Protein AF-A0A7C3GF66-F1 (afdb_monomer_lite)

Foldseek 3Di:
DPCVCVVVCVDPCPLVVLVVVLVVQLVVLVVCLVVQLVVLCVCCVVVVPPVSPCCSVPVSVVSSVVSNVVSVVVSVVSNVVVVVVVVVVVVVVVVVVVVVD

Sequence (101 aa):
MNWKDFLAFRRMVTPIIIQVIFWIGVVGVILGGIVGFFSMLITGISQGEAMSILGALIGVPLMTIVGLLLVRLYTELLIVIFRINDTLTDIKNLLEERRQA

Structure (mmCIF, N/CA/C/O backbone):
data_AF-A0A7C3GF66-F1
#
_entry.id   AF-A0A7C3GF66-F1
#
loop_
_atom_site.group_PDB
_atom_site.id
_atom_site.type_symbol
_atom_site.label_atom_id
_atom_site.label_alt_id
_atom_site.label_comp_id
_atom_site.label_asym_id
_atom_site.label_entity_id
_atom_site.label_seq_id
_atom_site.pdbx_PDB_ins_code
_atom_site.Cartn_x
_atom_site.Cartn_y
_atom_site.Cartn_z
_atom_site.occupancy
_atom_site.B_iso_or_equiv
_atom_site.auth_seq_id
_atom_site.auth_comp_id
_atom_site.auth_asym_id
_atom_site.auth_atom_id
_atom_site.pdbx_PDB_model_num
ATOM 1 N N . MET A 1 1 ? -18.897 -20.841 15.429 1.00 46.25 1 MET A N 1
ATOM 2 C CA . MET A 1 1 ? -18.841 -19.361 15.405 1.00 46.25 1 MET A CA 1
ATOM 3 C C . MET A 1 1 ? -20.225 -18.843 15.048 1.00 46.25 1 MET A C 1
ATOM 5 O O . MET A 1 1 ? -20.687 -19.101 13.944 1.00 46.25 1 MET A O 1
ATOM 9 N N . ASN A 1 2 ? -20.925 -18.210 15.992 1.00 45.12 2 ASN A N 1
ATOM 10 C CA . ASN A 1 2 ? -22.256 -17.649 15.752 1.00 45.12 2 ASN A CA 1
ATOM 11 C C . ASN A 1 2 ? -22.109 -16.342 14.956 1.00 45.12 2 ASN A C 1
ATOM 13 O O . ASN A 1 2 ? -21.599 -15.355 15.473 1.00 45.12 2 ASN A O 1
ATOM 17 N N . TRP A 1 3 ? -22.571 -16.322 13.702 1.00 61.06 3 TRP A N 1
ATOM 18 C CA . TRP A 1 3 ? -22.559 -15.138 12.821 1.00 61.06 3 TRP A CA 1
ATOM 19 C C . TRP A 1 3 ? -23.343 -13.939 13.389 1.00 61.06 3 TRP A C 1
ATOM 21 O O . TRP A 1 3 ? -23.160 -12.804 12.954 1.00 61.06 3 TRP A O 1
ATOM 31 N N . LYS A 1 4 ? -24.187 -14.183 14.398 1.00 59.75 4 LYS A N 1
ATOM 32 C CA . LYS A 1 4 ? -24.976 -13.164 15.097 1.00 59.75 4 LYS A CA 1
ATOM 33 C C . LYS A 1 4 ? -24.107 -12.125 15.811 1.00 59.75 4 LYS A C 1
ATOM 35 O O . LYS A 1 4 ? -24.463 -10.954 15.786 1.00 59.75 4 LYS A O 1
ATOM 40 N N . ASP A 1 5 ? -22.952 -12.510 16.356 1.00 58.44 5 ASP A N 1
ATOM 41 C CA . ASP A 1 5 ? -22.065 -11.564 17.054 1.00 58.44 5 ASP A CA 1
ATOM 42 C C . ASP A 1 5 ? -21.326 -10.626 16.085 1.00 58.44 5 ASP A C 1
ATOM 44 O O . ASP A 1 5 ? -20.993 -9.497 16.443 1.00 58.44 5 ASP A O 1
ATOM 48 N N . PHE A 1 6 ? -21.129 -11.069 14.836 1.00 57.91 6 PHE A N 1
ATOM 49 C CA . PHE A 1 6 ? -20.546 -10.277 13.747 1.00 57.91 6 PHE A CA 1
ATOM 50 C C . PHE A 1 6 ? -21.517 -9.200 13.242 1.00 57.91 6 PHE A C 1
ATOM 52 O O . PHE A 1 6 ? -21.110 -8.076 12.964 1.00 57.91 6 PHE A O 1
ATOM 59 N N . LEU A 1 7 ? -22.809 -9.536 13.155 1.00 58.53 7 LEU A N 1
ATOM 60 C CA . LEU A 1 7 ? -23.871 -8.619 12.720 1.00 58.53 7 LEU A CA 1
ATOM 61 C C . LEU A 1 7 ? -24.363 -7.693 13.841 1.00 58.53 7 LEU A C 1
ATOM 63 O O . LEU A 1 7 ? -24.933 -6.643 13.561 1.00 58.53 7 LEU A O 1
ATOM 67 N N . ALA A 1 8 ? -24.126 -8.053 15.104 1.00 59.53 8 ALA A N 1
ATOM 68 C CA . ALA A 1 8 ? -24.528 -7.257 16.260 1.00 59.53 8 ALA A CA 1
ATOM 69 C C . ALA A 1 8 ? -23.581 -6.081 16.577 1.00 59.53 8 ALA A C 1
ATOM 71 O O . ALA A 1 8 ? -23.796 -5.415 17.587 1.00 59.53 8 ALA A O 1
ATOM 72 N N . PHE A 1 9 ? -22.523 -5.842 15.781 1.00 55.44 9 PHE A N 1
ATOM 73 C CA . PHE A 1 9 ? -21.530 -4.769 16.002 1.00 55.44 9 PHE A CA 1
ATOM 74 C C . PHE A 1 9 ? -20.887 -4.754 17.408 1.00 55.44 9 PHE A C 1
ATOM 76 O O . PHE A 1 9 ? -20.246 -3.783 17.797 1.00 55.44 9 PHE A O 1
ATOM 83 N N . ARG A 1 10 ? -21.010 -5.843 18.182 1.00 56.50 10 ARG A N 1
ATOM 84 C CA . ARG A 1 10 ? -20.465 -5.958 19.548 1.00 56.50 10 ARG A CA 1
ATOM 85 C C . ARG A 1 10 ? -18.940 -5.988 19.587 1.00 56.50 10 ARG A C 1
ATOM 87 O O . ARG A 1 10 ? -18.347 -5.663 20.606 1.00 56.50 10 ARG A O 1
ATOM 94 N N . ARG A 1 11 ? -18.318 -6.401 18.486 1.00 56.78 11 ARG A N 1
ATOM 95 C CA . ARG A 1 11 ? -16.880 -6.299 18.244 1.00 56.78 11 ARG A CA 1
ATOM 96 C C . ARG A 1 11 ? -16.687 -5.324 17.099 1.00 56.78 11 ARG A C 1
ATOM 98 O O . ARG A 1 11 ? -17.413 -5.423 16.108 1.00 56.78 11 ARG A O 1
ATOM 105 N N . MET A 1 12 ? -15.708 -4.428 17.200 1.00 65.69 12 MET A N 1
ATOM 106 C CA . MET A 1 12 ? -15.329 -3.609 16.054 1.00 65.69 12 MET A CA 1
ATOM 107 C C . MET A 1 12 ? -14.908 -4.545 14.915 1.00 65.69 12 MET A C 1
ATOM 109 O O . MET A 1 12 ? -13.877 -5.208 14.982 1.00 65.69 12 MET A O 1
ATOM 113 N N . VAL A 1 13 ? -15.742 -4.648 13.878 1.00 71.62 13 VAL A N 1
ATOM 114 C CA . VAL A 1 13 ? -15.443 -5.416 12.654 1.00 71.62 13 VAL A CA 1
ATOM 115 C C . VAL A 1 13 ? -14.448 -4.640 11.778 1.00 71.62 13 VAL A C 1
ATOM 117 O O . VAL A 1 13 ? -13.719 -5.212 10.967 1.00 71.62 13 VAL A O 1
ATOM 120 N N . THR A 1 14 ? -14.360 -3.327 11.995 1.00 78.19 14 THR A N 1
ATOM 121 C CA . THR A 1 14 ? -13.557 -2.375 11.227 1.00 78.19 14 THR A CA 1
ATOM 122 C C . THR A 1 14 ? -12.068 -2.732 11.115 1.00 78.19 14 THR A C 1
ATOM 124 O O . THR A 1 14 ? -11.561 -2.689 9.994 1.00 78.19 14 THR A O 1
ATOM 127 N N . PRO A 1 15 ? -11.351 -3.162 12.177 1.00 80.94 15 PRO A N 1
ATOM 128 C CA . PRO A 1 15 ? -9.944 -3.554 12.069 1.00 80.94 15 PRO A CA 1
ATOM 129 C C . PRO A 1 15 ? -9.725 -4.724 11.101 1.00 80.94 15 PRO A C 1
ATOM 131 O O . PRO A 1 15 ? -8.749 -4.732 10.356 1.00 80.94 15 PRO A O 1
ATOM 134 N N . ILE A 1 16 ? -10.651 -5.690 11.071 1.00 82.88 16 ILE A N 1
ATOM 135 C CA . ILE A 1 16 ? -10.579 -6.855 10.176 1.00 82.88 16 ILE A CA 1
ATOM 136 C C . ILE A 1 16 ? -10.816 -6.421 8.726 1.00 82.88 16 ILE A C 1
ATOM 138 O O . ILE A 1 16 ? -10.087 -6.836 7.828 1.00 82.88 16 ILE A O 1
ATOM 142 N N . ILE A 1 17 ? -11.792 -5.540 8.487 1.00 87.06 17 ILE A N 1
ATOM 143 C CA . ILE A 1 17 ? -12.055 -4.994 7.146 1.00 87.06 17 ILE A CA 1
ATOM 144 C C . ILE A 1 17 ? -10.824 -4.239 6.620 1.00 87.06 17 ILE A C 1
ATOM 146 O O . ILE A 1 17 ? -10.440 -4.430 5.467 1.00 87.06 17 ILE A O 1
ATOM 150 N N . ILE A 1 18 ? -10.158 -3.439 7.462 1.00 89.25 18 ILE A N 1
ATOM 151 C CA . ILE A 1 18 ? -8.941 -2.712 7.061 1.00 89.25 18 ILE A CA 1
ATOM 152 C C . ILE A 1 18 ? -7.809 -3.681 6.688 1.00 89.25 18 ILE A C 1
ATOM 154 O O . ILE A 1 18 ? -7.092 -3.424 5.723 1.00 89.25 18 ILE A O 1
ATOM 158 N N . GLN A 1 19 ? -7.671 -4.820 7.376 1.00 88.50 19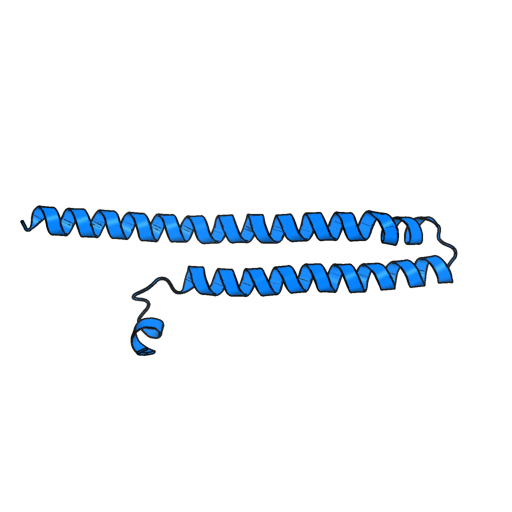 GLN A N 1
ATOM 159 C CA . GLN A 1 19 ? -6.692 -5.852 6.997 1.00 88.50 19 GLN A CA 1
ATOM 160 C C . GLN A 1 19 ? -6.973 -6.448 5.610 1.00 88.50 19 GLN A C 1
ATOM 162 O O . GLN A 1 19 ? -6.039 -6.694 4.848 1.00 88.50 19 GLN A O 1
ATOM 167 N N . VAL A 1 20 ? -8.243 -6.652 5.252 1.00 91.44 20 VAL A N 1
ATOM 168 C CA . VAL A 1 20 ? -8.618 -7.109 3.903 1.00 91.44 20 VAL A CA 1
ATOM 169 C C . VAL A 1 20 ? -8.267 -6.045 2.860 1.00 91.44 20 VAL A C 1
ATOM 171 O O . VAL A 1 20 ? -7.659 -6.364 1.838 1.00 91.44 20 VAL A O 1
ATOM 174 N N . ILE A 1 21 ? -8.573 -4.774 3.138 1.00 92.31 21 ILE A N 1
ATOM 175 C CA . ILE A 1 21 ? -8.225 -3.646 2.258 1.00 92.31 21 ILE A CA 1
ATOM 176 C C . ILE A 1 21 ? -6.706 -3.529 2.084 1.00 92.31 21 ILE A C 1
ATOM 178 O O . ILE A 1 21 ? -6.248 -3.293 0.969 1.00 92.31 21 ILE A O 1
ATOM 182 N N . PHE A 1 22 ? -5.921 -3.737 3.146 1.00 94.00 22 PHE A N 1
ATOM 183 C CA . PHE A 1 22 ? -4.459 -3.755 3.073 1.00 94.00 22 PHE A CA 1
ATOM 184 C C . PHE A 1 22 ? -3.965 -4.773 2.046 1.00 94.00 22 PHE A C 1
ATOM 186 O O . PHE A 1 22 ? -3.207 -4.411 1.150 1.00 94.00 22 PHE A O 1
ATOM 193 N N . TRP A 1 23 ? -4.430 -6.022 2.124 1.00 94.88 23 TRP A N 1
ATOM 194 C CA . TRP A 1 23 ? -4.015 -7.059 1.179 1.00 94.88 23 TRP A CA 1
ATOM 195 C C . TRP A 1 23 ? -4.432 -6.743 -0.256 1.00 94.88 23 TRP A C 1
ATOM 197 O O . TRP A 1 23 ? -3.632 -6.928 -1.171 1.00 94.88 23 TRP A O 1
ATOM 207 N N . ILE A 1 24 ? -5.637 -6.203 -0.458 1.00 95.94 24 ILE A N 1
ATOM 208 C CA . ILE A 1 24 ? -6.083 -5.742 -1.781 1.00 95.94 24 ILE A CA 1
ATOM 209 C C . ILE A 1 24 ? -5.170 -4.620 -2.296 1.00 95.94 24 ILE A C 1
ATOM 211 O O . ILE A 1 24 ? -4.751 -4.657 -3.451 1.00 95.94 24 ILE A O 1
ATOM 215 N N . GLY A 1 25 ? -4.816 -3.654 -1.446 1.00 95.12 25 GLY A N 1
ATOM 216 C CA . GLY A 1 25 ? -3.908 -2.560 -1.790 1.00 95.12 25 GLY A CA 1
ATOM 217 C C . GLY A 1 25 ? -2.505 -3.049 -2.146 1.00 95.12 25 GLY A C 1
ATOM 218 O O . GLY A 1 25 ? -1.952 -2.632 -3.160 1.00 95.12 25 GLY A O 1
ATOM 219 N N . VAL A 1 26 ? -1.952 -3.983 -1.367 1.00 96.88 26 VAL A N 1
ATOM 220 C CA . VAL A 1 26 ? -0.653 -4.621 -1.638 1.00 96.88 26 VAL A CA 1
ATOM 221 C C . VAL A 1 26 ? -0.671 -5.332 -2.988 1.00 96.88 26 VAL A C 1
ATOM 223 O O . VAL A 1 26 ? 0.210 -5.100 -3.815 1.00 96.88 26 VAL A O 1
ATOM 226 N N . VAL A 1 27 ? -1.691 -6.157 -3.238 1.00 97.62 27 VAL A N 1
ATOM 227 C CA . VAL A 1 27 ? -1.854 -6.856 -4.518 1.00 97.62 27 VAL A CA 1
ATOM 228 C C . VAL A 1 27 ? -1.994 -5.852 -5.663 1.00 97.62 27 VAL A C 1
ATOM 230 O O . VAL A 1 27 ? -1.344 -6.016 -6.691 1.00 97.62 27 VAL A O 1
ATOM 233 N N . GLY A 1 28 ? -2.768 -4.781 -5.478 1.00 97.12 28 GLY A N 1
ATOM 234 C CA . GLY A 1 28 ? -2.933 -3.717 -6.467 1.00 97.12 28 GLY A CA 1
ATOM 235 C C . GLY A 1 28 ? -1.623 -3.008 -6.815 1.00 97.12 28 GLY A C 1
ATOM 236 O O . GLY A 1 28 ? -1.331 -2.820 -7.994 1.00 97.12 28 GLY A O 1
ATOM 237 N N . VAL A 1 29 ? -0.801 -2.670 -5.817 1.00 97.19 29 VAL A N 1
ATOM 238 C CA . VAL A 1 29 ? 0.517 -2.047 -6.033 1.00 97.19 29 VAL A CA 1
ATOM 239 C C . VAL A 1 29 ? 1.465 -2.998 -6.761 1.00 97.19 29 VAL A C 1
ATOM 241 O O . VAL A 1 29 ? 2.132 -2.582 -7.705 1.00 97.19 29 VAL A O 1
ATOM 244 N N . ILE A 1 30 ? 1.503 -4.275 -6.372 1.00 96.44 30 ILE A N 1
ATOM 245 C CA . ILE A 1 30 ? 2.367 -5.273 -7.017 1.00 96.44 30 ILE A CA 1
ATOM 246 C C . ILE A 1 30 ? 1.943 -5.493 -8.473 1.00 96.44 30 ILE A C 1
ATOM 248 O O . ILE A 1 30 ? 2.781 -5.435 -9.372 1.00 96.44 30 ILE A O 1
ATOM 252 N N . LEU A 1 31 ? 0.648 -5.705 -8.726 1.00 97.44 31 LEU A N 1
ATOM 253 C CA . LEU A 1 31 ? 0.126 -5.898 -10.081 1.00 97.44 31 LEU A CA 1
ATOM 254 C C . LEU A 1 31 ? 0.321 -4.646 -10.941 1.00 97.44 31 LEU A C 1
ATOM 256 O O . LEU A 1 31 ? 0.765 -4.758 -12.081 1.00 97.44 31 LEU A O 1
ATOM 260 N N . GLY A 1 32 ? 0.050 -3.461 -10.391 1.00 95.94 32 GLY A N 1
ATOM 261 C CA . GLY A 1 32 ? 0.285 -2.186 -11.066 1.00 95.94 32 GLY A CA 1
ATOM 262 C C . GLY A 1 32 ? 1.759 -1.971 -11.407 1.00 95.94 32 GLY A C 1
ATOM 263 O O . GLY A 1 32 ? 2.070 -1.552 -12.520 1.00 95.94 32 GLY A O 1
ATOM 264 N N . GLY A 1 33 ? 2.668 -2.331 -10.497 1.00 95.88 33 GLY A N 1
ATOM 265 C CA . GLY A 1 33 ? 4.111 -2.305 -10.733 1.00 95.88 33 GLY A CA 1
ATOM 266 C C . GLY A 1 33 ? 4.538 -3.249 -11.858 1.00 95.88 33 GLY A C 1
ATOM 267 O O . GLY A 1 33 ? 5.254 -2.833 -12.764 1.00 95.88 33 GLY A O 1
ATOM 268 N N . ILE A 1 34 ? 4.048 -4.493 -11.865 1.00 96.12 34 ILE A N 1
ATOM 269 C CA . ILE A 1 34 ? 4.356 -5.475 -12.920 1.00 96.12 34 ILE A CA 1
ATOM 270 C C . ILE A 1 34 ? 3.832 -5.001 -14.281 1.00 96.12 34 ILE A C 1
ATOM 272 O O . ILE A 1 34 ? 4.577 -4.982 -15.262 1.00 96.12 34 ILE A O 1
ATOM 276 N N . VAL A 1 35 ? 2.563 -4.592 -14.352 1.00 96.38 35 VAL A N 1
ATOM 277 C CA . VAL A 1 35 ? 1.952 -4.111 -15.601 1.00 96.38 35 VAL A CA 1
ATOM 278 C C . VAL A 1 35 ? 2.658 -2.848 -16.095 1.00 96.38 35 VAL A C 1
ATOM 280 O O . VAL A 1 35 ? 2.985 -2.754 -17.278 1.00 96.38 35 VAL A O 1
ATOM 283 N N . GLY A 1 36 ? 2.948 -1.904 -15.197 1.00 94.38 36 GLY A N 1
ATOM 284 C CA . GLY A 1 36 ? 3.687 -0.684 -15.514 1.00 94.38 36 GLY A CA 1
ATOM 285 C C . GLY A 1 36 ? 5.094 -0.971 -16.034 1.00 94.38 36 GLY A C 1
ATOM 286 O O . GLY A 1 36 ? 5.511 -0.365 -17.019 1.00 94.38 36 GLY A O 1
ATOM 287 N N . PHE A 1 37 ? 5.793 -1.940 -15.438 1.00 95.12 37 PHE A N 1
ATOM 288 C CA . PHE A 1 37 ? 7.136 -2.348 -15.848 1.00 95.12 37 PHE A CA 1
ATOM 289 C C . PHE A 1 37 ? 7.152 -2.862 -17.288 1.00 95.12 37 PHE A C 1
ATOM 291 O O . PHE A 1 37 ? 7.901 -2.349 -18.120 1.00 95.12 37 PHE A O 1
ATOM 298 N N . PHE A 1 38 ? 6.297 -3.841 -17.604 1.00 94.50 38 PHE A N 1
ATOM 299 C CA . PHE A 1 38 ? 6.244 -4.416 -18.949 1.00 94.50 38 PHE A CA 1
ATOM 300 C C . PHE A 1 38 ? 5.727 -3.419 -19.985 1.00 94.50 38 PHE A C 1
ATOM 302 O O . PHE A 1 38 ? 6.287 -3.342 -21.076 1.00 94.50 38 PHE A O 1
ATOM 309 N N . SER A 1 39 ? 4.709 -2.625 -19.642 1.00 92.94 39 SER A N 1
ATOM 310 C CA . SER A 1 39 ? 4.176 -1.591 -20.533 1.00 92.94 39 SER A CA 1
ATOM 311 C C . SER A 1 39 ? 5.262 -0.587 -20.927 1.00 92.94 39 SER A C 1
ATOM 313 O O . SER A 1 39 ? 5.489 -0.351 -22.113 1.00 92.94 39 SER A O 1
ATOM 315 N N . MET A 1 40 ? 5.996 -0.070 -19.938 1.00 91.81 40 MET A N 1
ATOM 316 C CA . MET A 1 40 ? 7.025 0.947 -20.147 1.00 91.81 40 MET A CA 1
ATOM 317 C C . MET A 1 40 ? 8.287 0.390 -20.830 1.00 91.81 40 MET A C 1
ATOM 319 O O . MET A 1 40 ? 8.932 1.096 -21.607 1.00 91.81 40 MET A O 1
ATOM 323 N N . LEU A 1 41 ? 8.621 -0.890 -20.610 1.00 93.25 41 LEU A N 1
ATOM 324 C CA . LEU A 1 41 ? 9.692 -1.554 -21.360 1.00 93.25 41 LEU A CA 1
ATOM 325 C C . LEU A 1 41 ? 9.337 -1.753 -22.836 1.00 93.25 41 LEU A C 1
ATOM 327 O O . LEU A 1 41 ? 10.168 -1.480 -23.702 1.00 93.25 41 LEU A O 1
ATOM 331 N N . ILE A 1 42 ? 8.126 -2.234 -23.134 1.00 93.00 42 ILE A N 1
ATOM 332 C CA . ILE A 1 42 ? 7.695 -2.491 -24.515 1.00 93.00 42 ILE A CA 1
ATOM 333 C C . ILE A 1 42 ? 7.667 -1.182 -25.307 1.00 93.00 42 ILE A C 1
ATOM 335 O O . ILE A 1 42 ? 8.200 -1.129 -26.418 1.00 93.00 42 ILE A O 1
ATOM 339 N N . THR A 1 43 ? 7.105 -0.114 -24.733 1.00 90.75 43 THR A N 1
ATOM 340 C CA . THR A 1 43 ? 7.085 1.201 -25.386 1.00 90.75 43 THR A CA 1
ATOM 341 C C . THR A 1 43 ? 8.499 1.735 -25.599 1.00 90.75 43 THR A C 1
ATOM 343 O O . THR A 1 43 ? 8.824 2.112 -26.725 1.00 90.75 43 THR A O 1
ATOM 346 N N . GLY A 1 44 ? 9.365 1.664 -24.582 1.00 90.75 44 GLY A N 1
ATOM 347 C CA . GLY A 1 44 ? 10.758 2.108 -24.678 1.00 90.75 44 GLY A CA 1
ATOM 348 C C . GLY A 1 44 ? 11.564 1.389 -25.764 1.00 90.75 44 GLY A C 1
ATOM 349 O O . GLY A 1 44 ? 12.289 2.038 -26.516 1.00 90.75 44 GLY A O 1
ATOM 350 N N . ILE A 1 45 ? 1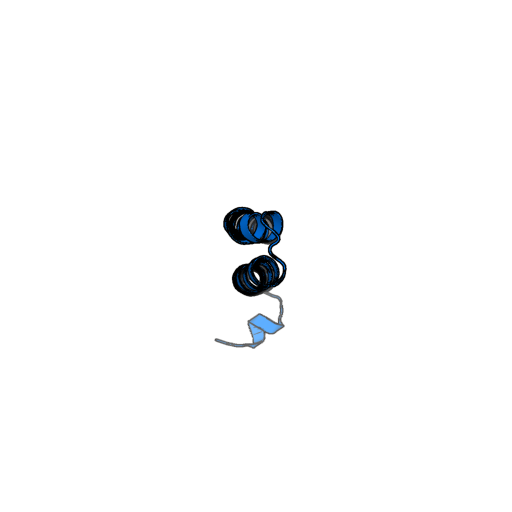1.392 0.070 -25.911 1.00 90.44 45 ILE A N 1
ATOM 351 C CA . ILE A 1 45 ? 12.050 -0.710 -26.973 1.00 90.44 45 ILE A CA 1
ATOM 352 C C . ILE A 1 45 ? 11.459 -0.376 -28.349 1.00 90.44 45 ILE A C 1
ATOM 354 O O . ILE A 1 45 ? 12.207 -0.205 -29.308 1.00 90.44 45 ILE A O 1
ATOM 358 N N . SER A 1 46 ? 10.131 -0.266 -28.459 1.00 90.38 46 SER A N 1
ATOM 359 C CA . SER A 1 46 ? 9.456 -0.030 -29.745 1.00 90.38 46 SER A CA 1
ATOM 360 C C . SER A 1 46 ? 9.699 1.366 -30.328 1.00 90.38 46 SER A C 1
ATOM 362 O O . SER A 1 46 ? 9.766 1.510 -31.546 1.00 90.38 46 SER A O 1
ATOM 364 N N . GLN A 1 47 ? 9.844 2.383 -29.474 1.00 88.38 47 GLN A N 1
ATOM 365 C CA . GLN A 1 47 ? 10.011 3.782 -29.884 1.00 88.38 47 GLN A CA 1
ATOM 366 C C . GLN A 1 47 ? 11.471 4.255 -29.810 1.00 88.38 47 GLN A C 1
ATOM 368 O O . GLN A 1 47 ? 11.777 5.369 -30.223 1.00 88.38 47 GLN A O 1
ATOM 373 N N . GLY A 1 48 ? 12.388 3.420 -29.303 1.00 86.00 48 GLY A N 1
ATOM 374 C CA . GLY A 1 48 ? 13.802 3.776 -29.134 1.00 86.00 48 GLY A CA 1
ATOM 375 C C . GLY A 1 48 ? 14.046 4.832 -28.049 1.00 86.00 48 GLY A C 1
ATOM 376 O O . GLY A 1 48 ? 15.101 5.465 -28.016 1.00 86.00 48 GLY A O 1
ATOM 377 N N . GLU A 1 49 ? 13.080 5.040 -27.154 1.00 89.50 49 GLU A N 1
ATOM 378 C CA . GLU A 1 49 ? 13.158 6.039 -26.096 1.00 89.50 49 GLU A CA 1
ATOM 379 C C . GLU A 1 49 ? 13.946 5.508 -24.895 1.00 89.50 49 GLU A C 1
ATOM 381 O O . GLU A 1 49 ? 13.421 4.801 -24.028 1.00 89.50 49 GLU A O 1
ATOM 386 N N . ALA A 1 50 ? 15.211 5.916 -24.791 1.00 87.81 50 ALA A N 1
ATOM 387 C CA . ALA A 1 50 ? 16.071 5.555 -23.664 1.00 87.81 50 ALA A CA 1
ATOM 388 C C . ALA A 1 50 ? 15.473 5.953 -22.297 1.00 87.81 50 ALA A C 1
ATOM 390 O O . ALA A 1 50 ? 15.632 5.225 -21.318 1.00 87.81 50 ALA A O 1
ATOM 391 N N . MET A 1 51 ? 14.733 7.067 -22.226 1.00 88.19 51 MET A N 1
ATOM 392 C CA . MET A 1 51 ? 14.085 7.526 -20.989 1.00 88.19 51 MET A CA 1
ATOM 393 C C . MET A 1 51 ? 12.999 6.572 -20.491 1.00 88.19 51 MET A C 1
ATOM 395 O O . MET A 1 51 ? 12.903 6.336 -19.288 1.00 88.19 51 MET A O 1
ATOM 399 N N . SER A 1 52 ? 12.221 5.988 -21.399 1.00 88.81 52 SER A N 1
ATOM 400 C CA . SER A 1 52 ? 11.161 5.034 -21.066 1.00 88.81 52 SER A CA 1
ATOM 401 C C . SER A 1 52 ? 11.759 3.716 -20.549 1.00 88.81 52 SER A C 1
ATOM 403 O O . SER A 1 52 ? 11.296 3.171 -19.548 1.00 88.81 52 SER A O 1
ATOM 405 N N . ILE A 1 53 ? 12.882 3.265 -21.117 1.00 90.12 53 ILE A N 1
ATOM 406 C CA . ILE A 1 53 ? 13.620 2.085 -20.628 1.00 90.12 53 ILE A CA 1
ATOM 407 C C . ILE A 1 53 ? 14.196 2.328 -19.222 1.00 90.12 53 ILE A C 1
ATOM 409 O O . ILE A 1 53 ? 14.054 1.479 -18.339 1.00 90.12 53 ILE A O 1
ATOM 413 N N . LEU A 1 54 ? 14.806 3.495 -18.982 1.00 91.81 54 LEU A N 1
ATOM 414 C CA . LEU A 1 54 ? 15.310 3.872 -17.654 1.00 91.81 54 LEU A CA 1
ATOM 415 C C . LEU A 1 54 ? 14.176 4.000 -16.626 1.00 91.81 54 LEU A C 1
ATOM 417 O O . LEU A 1 54 ? 14.317 3.558 -15.482 1.00 91.81 54 LEU A O 1
ATOM 421 N N . GLY A 1 55 ? 13.038 4.559 -17.041 1.00 91.88 55 GLY A N 1
ATOM 422 C CA . GLY A 1 55 ? 11.827 4.645 -16.230 1.00 91.88 55 GLY A CA 1
ATOM 423 C C . GLY A 1 55 ? 11.307 3.269 -15.821 1.00 91.88 55 GLY A C 1
ATOM 424 O O . GLY A 1 55 ? 10.986 3.064 -14.651 1.00 91.88 55 GLY A O 1
ATOM 425 N N . ALA A 1 56 ? 11.309 2.301 -16.737 1.00 93.38 56 ALA A N 1
ATOM 426 C CA . ALA A 1 56 ? 10.903 0.935 -16.436 1.00 93.38 56 ALA A CA 1
ATOM 427 C C . ALA A 1 56 ? 11.876 0.252 -15.461 1.00 93.38 56 ALA A C 1
ATOM 429 O O . ALA A 1 56 ? 11.441 -0.376 -14.501 1.00 93.38 56 ALA A O 1
ATOM 430 N N . LEU A 1 57 ? 13.188 0.399 -15.664 1.00 91.94 57 LEU A N 1
ATOM 431 C CA . LEU A 1 57 ? 14.193 -0.330 -14.884 1.00 91.94 57 LEU A CA 1
ATOM 432 C C . LEU A 1 57 ? 14.410 0.233 -13.471 1.00 91.94 57 LEU A C 1
ATOM 434 O O . LEU A 1 57 ? 14.726 -0.522 -12.556 1.00 91.94 57 LEU A O 1
ATOM 438 N N . ILE A 1 58 ? 14.258 1.548 -13.293 1.00 93.12 58 ILE A N 1
ATOM 439 C CA . ILE A 1 58 ? 14.550 2.238 -12.024 1.00 93.12 58 ILE A CA 1
ATOM 440 C C . ILE A 1 58 ? 13.288 2.875 -11.439 1.00 93.12 58 ILE A C 1
ATOM 442 O O . ILE A 1 58 ? 12.996 2.704 -10.254 1.00 93.12 58 ILE A O 1
ATOM 446 N N . GLY A 1 59 ? 12.522 3.592 -12.262 1.00 93.88 59 GLY A N 1
ATOM 447 C CA . GLY A 1 59 ? 11.350 4.346 -11.816 1.00 93.88 59 GLY A CA 1
ATOM 448 C C . GLY A 1 59 ? 10.227 3.451 -11.301 1.00 93.88 59 GLY A C 1
ATOM 449 O O . GLY A 1 59 ? 9.724 3.672 -10.199 1.00 93.88 59 GLY A O 1
ATOM 450 N N . VAL A 1 60 ? 9.857 2.414 -12.056 1.00 95.06 60 VAL A N 1
ATOM 451 C CA . VAL A 1 60 ? 8.753 1.517 -11.681 1.00 95.06 60 VAL A CA 1
ATOM 452 C C . VAL A 1 60 ? 9.050 0.729 -10.394 1.00 95.06 60 VAL A C 1
ATOM 454 O O . VAL A 1 60 ? 8.197 0.747 -9.501 1.00 95.06 60 VAL A O 1
ATOM 457 N N . PRO A 1 61 ? 10.228 0.096 -10.207 1.00 94.81 61 PRO A N 1
ATOM 458 C CA . PRO A 1 61 ? 10.556 -0.564 -8.943 1.00 94.81 61 PRO A CA 1
ATOM 459 C C . PRO A 1 61 ? 10.552 0.397 -7.753 1.00 94.81 61 PRO A C 1
ATOM 461 O O . PRO A 1 61 ? 9.974 0.076 -6.714 1.00 94.81 61 PRO A O 1
ATOM 464 N N . LEU A 1 62 ? 11.128 1.595 -7.912 1.00 95.81 62 LEU A N 1
ATOM 465 C CA . LEU A 1 62 ? 11.152 2.605 -6.855 1.00 95.81 62 LEU A CA 1
ATOM 466 C C . LEU A 1 62 ? 9.730 3.026 -6.457 1.00 95.81 62 LEU A C 1
ATOM 468 O O . LEU A 1 62 ? 9.393 3.017 -5.273 1.00 95.81 62 LEU A O 1
ATOM 472 N N . MET A 1 63 ? 8.877 3.319 -7.440 1.00 95.12 63 MET A N 1
ATOM 473 C CA . MET A 1 63 ? 7.475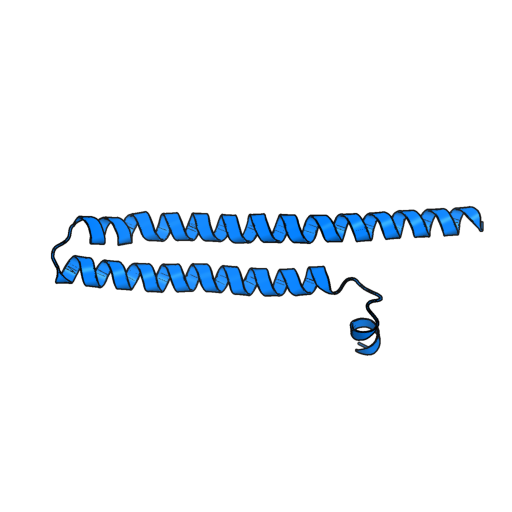 3.675 -7.205 1.00 95.12 63 MET A CA 1
ATOM 474 C C . MET A 1 63 ? 6.681 2.534 -6.568 1.00 95.12 63 MET A C 1
ATOM 476 O O . MET A 1 63 ? 5.841 2.782 -5.708 1.00 95.12 63 MET A O 1
ATOM 480 N N . THR A 1 64 ? 6.966 1.284 -6.934 1.00 96.00 64 THR A N 1
ATOM 481 C CA . THR A 1 64 ? 6.297 0.108 -6.354 1.00 96.00 64 THR A CA 1
ATOM 482 C C . THR A 1 64 ? 6.662 -0.062 -4.878 1.00 96.00 64 THR A C 1
ATOM 484 O O . THR A 1 64 ? 5.783 -0.293 -4.048 1.00 96.00 64 THR A O 1
ATOM 487 N N . ILE A 1 65 ? 7.940 0.114 -4.523 1.00 96.81 65 ILE A N 1
ATOM 488 C CA . ILE A 1 65 ? 8.404 0.057 -3.127 1.00 96.81 65 ILE A CA 1
ATOM 489 C C . ILE A 1 65 ? 7.768 1.182 -2.306 1.00 96.81 65 ILE A C 1
ATOM 491 O O . ILE A 1 65 ? 7.228 0.927 -1.228 1.00 96.81 65 ILE A O 1
ATOM 495 N N . VAL A 1 66 ? 7.786 2.414 -2.823 1.00 97.12 66 VAL A N 1
ATOM 496 C CA . VAL A 1 66 ? 7.148 3.561 -2.159 1.00 97.12 66 VAL A CA 1
ATOM 497 C C . VAL A 1 66 ? 5.644 3.327 -2.007 1.00 97.12 66 VAL A C 1
ATOM 499 O O . VAL A 1 66 ? 5.106 3.533 -0.922 1.00 97.12 66 VAL A O 1
ATOM 502 N N . GLY A 1 67 ? 4.970 2.822 -3.041 1.00 95.50 67 GLY A N 1
ATOM 503 C CA . GLY A 1 67 ? 3.553 2.466 -2.989 1.00 95.50 67 GLY A CA 1
ATOM 504 C C . GLY A 1 67 ? 3.246 1.430 -1.907 1.00 95.50 67 GLY A C 1
ATOM 505 O O . GLY A 1 67 ? 2.289 1.594 -1.152 1.00 95.50 67 GLY A O 1
ATOM 506 N N . LEU A 1 68 ? 4.088 0.404 -1.762 1.00 96.75 68 LEU A N 1
ATOM 507 C CA . LEU A 1 68 ? 3.921 -0.628 -0.738 1.00 96.75 68 LEU A CA 1
ATOM 508 C C . LEU A 1 68 ? 4.100 -0.059 0.679 1.00 96.75 68 LEU A C 1
ATOM 510 O O . LEU A 1 68 ? 3.324 -0.381 1.583 1.00 96.75 68 LEU A O 1
ATOM 514 N N . LEU A 1 69 ? 5.094 0.817 0.864 1.00 97.50 69 LEU A N 1
ATOM 515 C CA . LEU A 1 69 ? 5.311 1.529 2.125 1.00 97.50 69 LEU A CA 1
ATOM 516 C C . LEU A 1 69 ? 4.128 2.436 2.470 1.00 97.50 69 LEU A C 1
ATOM 518 O O . LEU A 1 69 ? 3.690 2.441 3.618 1.00 97.50 69 LEU A O 1
ATOM 522 N N . LEU A 1 70 ? 3.578 3.153 1.487 1.00 96.50 70 LEU A N 1
ATOM 523 C CA . LEU A 1 70 ? 2.406 4.003 1.683 1.00 96.50 70 LEU A CA 1
ATOM 524 C C . LEU A 1 70 ? 1.176 3.183 2.074 1.00 96.50 70 LEU A C 1
ATOM 526 O O . LEU A 1 70 ? 0.526 3.522 3.060 1.00 96.50 70 LEU A O 1
ATOM 530 N N . VAL A 1 71 ? 0.875 2.085 1.372 1.00 96.00 71 VAL A N 1
ATOM 531 C CA . VAL A 1 71 ? -0.258 1.207 1.727 1.00 96.00 71 VAL A CA 1
ATOM 532 C C . VAL A 1 71 ? -0.133 0.721 3.172 1.00 96.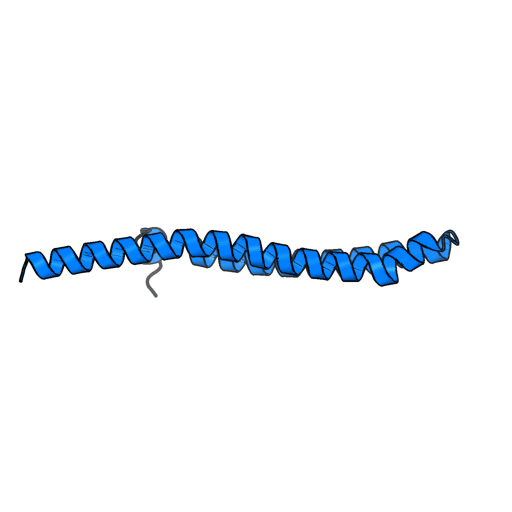00 71 VAL A C 1
ATOM 534 O O . VAL A 1 71 ? -1.109 0.766 3.926 1.00 96.00 71 VAL A O 1
ATOM 537 N N . ARG A 1 72 ? 1.072 0.315 3.590 1.00 95.75 72 ARG A N 1
ATOM 538 C CA . ARG A 1 72 ? 1.338 -0.088 4.976 1.00 95.75 72 ARG A CA 1
ATOM 539 C C . ARG A 1 72 ? 1.135 1.064 5.960 1.00 95.75 72 ARG A C 1
ATOM 541 O O . ARG A 1 72 ? 0.397 0.897 6.923 1.00 95.75 72 ARG A O 1
ATOM 548 N N . LEU A 1 73 ? 1.726 2.228 5.696 1.00 96.50 73 LEU A N 1
ATOM 549 C CA . LEU A 1 73 ? 1.618 3.398 6.568 1.00 96.50 73 LEU A CA 1
ATOM 550 C C . LEU A 1 73 ? 0.159 3.837 6.755 1.00 96.50 73 LEU A C 1
ATOM 552 O O . LEU A 1 73 ? -0.292 4.019 7.884 1.00 96.50 73 LEU A O 1
ATOM 556 N N . TYR A 1 74 ? -0.600 3.963 5.664 1.00 94.50 74 TYR A N 1
ATOM 557 C CA . TYR A 1 74 ? -2.005 4.370 5.723 1.00 94.50 74 TYR A CA 1
ATOM 558 C C . TYR A 1 74 ? -2.862 3.364 6.495 1.00 94.50 74 TYR A C 1
ATOM 560 O O . TYR A 1 74 ? -3.645 3.754 7.359 1.00 94.50 74 TYR A O 1
ATOM 568 N N . THR A 1 75 ? -2.717 2.068 6.215 1.00 93.62 75 THR A N 1
ATOM 569 C CA . THR A 1 75 ? -3.516 1.030 6.889 1.00 93.62 75 THR A CA 1
ATOM 570 C C . THR A 1 75 ? -3.165 0.887 8.368 1.00 93.62 75 THR A C 1
ATOM 572 O O . THR A 1 75 ? -4.066 0.697 9.186 1.00 93.62 75 THR A O 1
ATOM 575 N N . GLU A 1 76 ? -1.894 1.046 8.738 1.00 93.69 76 GLU A N 1
ATOM 576 C CA . GLU A 1 76 ? -1.446 1.025 10.131 1.00 93.69 76 GLU A CA 1
ATOM 577 C C . GLU A 1 76 ? -2.023 2.207 10.919 1.00 93.69 76 GLU A C 1
ATOM 579 O O . GLU A 1 76 ? -2.611 1.997 11.980 1.00 93.69 76 GLU A O 1
ATOM 584 N N . LEU A 1 77 ? -1.986 3.423 10.360 1.00 93.81 77 LEU A N 1
ATOM 585 C CA . LEU A 1 77 ? -2.618 4.598 10.973 1.00 93.81 77 LEU A CA 1
ATOM 586 C C . LEU A 1 77 ? -4.129 4.408 11.172 1.00 93.81 77 LEU A C 1
ATOM 588 O O . LEU A 1 77 ? -4.653 4.740 12.236 1.00 93.81 77 LEU A O 1
ATOM 592 N N . LEU A 1 78 ? -4.824 3.830 10.186 1.00 90.94 78 LEU A N 1
ATOM 593 C CA . LEU A 1 78 ? -6.254 3.534 10.303 1.00 90.94 78 LEU A CA 1
ATOM 594 C C . LEU A 1 78 ? -6.535 2.530 11.431 1.00 90.94 78 LEU A C 1
ATOM 596 O O . LEU A 1 78 ? -7.408 2.776 12.261 1.00 90.94 78 LEU A O 1
ATOM 600 N N . ILE A 1 79 ? -5.790 1.420 11.500 1.00 90.69 79 ILE A N 1
ATOM 601 C CA . ILE A 1 79 ? -5.980 0.384 12.532 1.00 90.69 79 ILE A CA 1
ATOM 602 C C . ILE A 1 79 ? -5.668 0.923 13.932 1.00 90.69 79 ILE A C 1
ATOM 604 O O . ILE A 1 79 ? -6.379 0.592 14.883 1.00 90.69 79 ILE A O 1
ATOM 608 N N . VAL A 1 80 ? -4.625 1.746 14.073 1.00 92.19 80 VAL A N 1
ATOM 609 C CA . VAL A 1 80 ? -4.198 2.299 15.367 1.00 92.19 80 VAL A CA 1
ATOM 610 C C . VAL A 1 80 ? -5.317 3.108 16.023 1.00 92.19 80 VAL A C 1
ATOM 612 O O . VAL A 1 80 ? -5.558 2.934 17.216 1.00 92.19 80 VAL A O 1
ATOM 615 N N . ILE A 1 81 ? -6.054 3.921 15.262 1.00 89.75 81 ILE A N 1
ATOM 616 C CA . ILE A 1 81 ? -7.161 4.727 15.802 1.00 89.75 81 ILE A CA 1
ATOM 617 C C . ILE A 1 81 ? -8.258 3.834 16.398 1.00 89.75 81 ILE A C 1
ATOM 619 O O . ILE A 1 81 ? -8.723 4.082 17.513 1.00 89.75 81 ILE A O 1
ATOM 623 N N . PHE A 1 82 ? -8.644 2.764 15.696 1.00 86.88 82 PHE A N 1
ATOM 624 C CA . PHE A 1 82 ? -9.638 1.816 16.211 1.00 86.88 82 PHE A CA 1
ATOM 625 C C . PHE A 1 82 ? -9.120 1.058 17.433 1.00 86.88 82 PHE A C 1
ATOM 627 O O . PHE A 1 82 ? -9.836 0.924 18.421 1.00 86.88 82 PHE A O 1
ATOM 634 N N . ARG A 1 83 ? -7.848 0.648 17.419 1.00 86.12 83 ARG A N 1
ATOM 635 C CA . ARG A 1 83 ? -7.228 -0.045 18.554 1.00 86.12 83 ARG A CA 1
ATOM 636 C C . ARG A 1 83 ? -7.168 0.826 19.814 1.00 86.12 83 ARG A C 1
ATOM 638 O O . ARG A 1 83 ? -7.344 0.312 20.917 1.00 86.12 83 ARG A O 1
ATOM 645 N N . ILE A 1 84 ? -6.940 2.132 19.669 1.00 90.12 84 ILE A N 1
ATOM 646 C CA . ILE A 1 84 ? -7.007 3.079 20.792 1.00 90.12 84 ILE A CA 1
ATOM 647 C C . ILE A 1 84 ? -8.426 3.118 21.373 1.00 90.12 84 ILE A C 1
ATOM 649 O O . ILE A 1 84 ? -8.578 3.101 22.592 1.00 90.12 84 ILE A O 1
ATOM 653 N N . ASN A 1 85 ? -9.458 3.128 20.525 1.00 87.12 85 ASN A N 1
ATOM 654 C CA . ASN A 1 85 ? -10.852 3.131 20.973 1.00 87.12 85 ASN A CA 1
ATOM 655 C C . ASN A 1 85 ? -11.215 1.849 21.744 1.00 87.12 85 ASN A C 1
ATOM 657 O O . ASN A 1 85 ? -11.776 1.931 22.839 1.00 87.12 85 ASN A O 1
ATOM 661 N N . ASP A 1 86 ? -10.815 0.686 21.224 1.00 84.88 86 ASP A N 1
ATOM 662 C CA . ASP A 1 86 ? -10.986 -0.598 21.914 1.00 84.88 86 ASP A CA 1
ATOM 663 C C . ASP A 1 86 ? -10.314 -0.568 23.298 1.00 84.88 86 ASP A C 1
ATOM 665 O O . ASP A 1 86 ? -10.943 -0.871 24.309 1.00 84.88 86 ASP A O 1
ATOM 669 N N . THR A 1 87 ? -9.069 -0.083 23.365 1.00 88.00 87 THR A N 1
ATOM 670 C CA . THR A 1 87 ? -8.312 0.021 24.626 1.00 88.00 87 THR A CA 1
ATOM 671 C C . THR A 1 87 ? -9.003 0.948 25.635 1.00 88.00 87 THR A C 1
ATOM 673 O O . THR A 1 87 ? -9.044 0.656 26.830 1.00 88.00 87 THR A O 1
ATOM 676 N N . LEU A 1 88 ? -9.572 2.066 25.174 1.00 88.94 88 LEU A N 1
ATOM 677 C CA . LEU A 1 88 ? -10.333 2.991 26.021 1.00 88.94 88 LEU A CA 1
ATOM 678 C C . LEU A 1 88 ? -11.609 2.344 26.571 1.00 88.94 88 LEU A C 1
ATOM 680 O O . LEU A 1 88 ? -11.955 2.542 27.738 1.00 88.94 88 LEU A O 1
ATOM 684 N N . THR A 1 89 ? -12.297 1.575 25.729 1.00 87.19 89 THR A N 1
ATOM 685 C CA . THR A 1 89 ? -13.504 0.835 26.108 1.00 87.19 89 THR A CA 1
ATOM 686 C C . THR A 1 89 ? -13.184 -0.214 27.171 1.00 87.19 89 THR A C 1
ATOM 688 O O . THR A 1 89 ? -13.897 -0.306 28.171 1.00 87.19 89 THR A O 1
ATOM 691 N N . ASP A 1 90 ? -12.071 -0.931 27.019 1.00 88.31 90 ASP A N 1
ATOM 692 C CA . ASP A 1 90 ? -11.608 -1.916 28.000 1.00 88.31 90 ASP A CA 1
ATOM 693 C C . ASP A 1 90 ? -11.274 -1.266 29.352 1.00 88.31 90 ASP A C 1
ATOM 695 O O . ASP A 1 90 ? -11.718 -1.746 30.397 1.00 88.31 90 ASP A O 1
ATOM 699 N N . ILE A 1 91 ? -10.563 -0.130 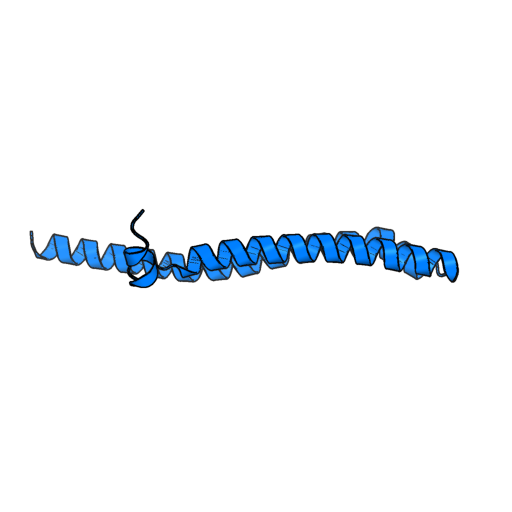29.350 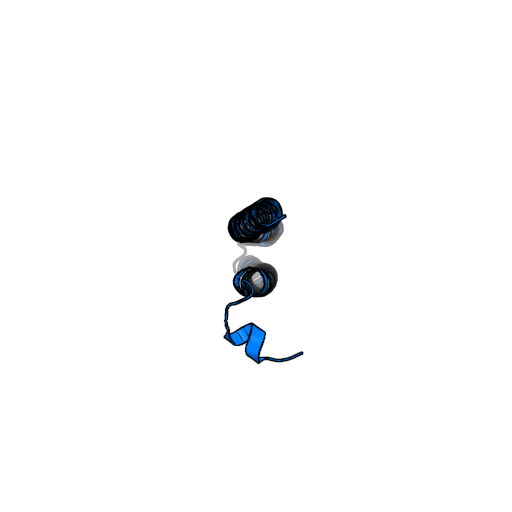1.00 92.31 91 ILE A N 1
ATOM 700 C CA . ILE A 1 91 ? -10.260 0.626 30.579 1.00 92.31 91 ILE A CA 1
ATOM 701 C C . ILE A 1 91 ? -11.549 1.079 31.276 1.00 92.31 91 ILE A C 1
ATOM 703 O O . ILE A 1 91 ? -11.655 0.972 32.499 1.00 92.31 91 ILE A O 1
ATOM 707 N N . LYS A 1 92 ? -12.543 1.561 30.519 1.00 90.38 92 LYS A N 1
ATOM 708 C CA . LYS A 1 92 ? -13.838 1.967 31.078 1.00 90.38 92 LYS A CA 1
ATOM 709 C C . LYS A 1 92 ? -14.536 0.795 31.776 1.00 90.38 92 LYS A C 1
ATOM 711 O O . LYS A 1 92 ? -14.963 0.950 32.918 1.00 90.38 92 LYS A O 1
ATOM 716 N N . ASN A 1 93 ? -14.609 -0.363 31.120 1.00 90.38 93 ASN A N 1
ATOM 717 C CA . ASN A 1 93 ? -15.254 -1.554 31.679 1.00 90.38 93 ASN A CA 1
ATOM 718 C C . ASN A 1 93 ? -14.541 -2.032 32.958 1.00 90.38 93 ASN A C 1
ATOM 720 O O . ASN A 1 93 ? -15.195 -2.298 33.964 1.00 90.38 93 ASN A O 1
ATOM 724 N N . LEU A 1 94 ? -13.201 -2.040 32.966 1.00 93.62 94 LEU A N 1
ATOM 725 C CA . LEU A 1 94 ? -12.401 -2.396 34.147 1.00 93.62 94 LEU A CA 1
ATOM 726 C C . LEU A 1 94 ? -12.658 -1.465 35.345 1.00 93.62 94 LEU A C 1
ATOM 728 O O . LEU A 1 94 ? -12.684 -1.916 36.491 1.00 93.62 94 LEU A O 1
ATOM 732 N N . LEU A 1 95 ? -12.841 -0.163 35.104 1.00 94.25 95 LEU A N 1
ATOM 733 C CA . LEU A 1 95 ? -13.165 0.801 36.162 1.00 94.25 95 LEU A CA 1
ATOM 734 C C . LEU A 1 95 ? -14.588 0.613 36.705 1.00 94.25 95 LEU A C 1
ATOM 736 O O . LEU A 1 95 ? -14.806 0.784 37.905 1.00 94.25 95 LEU A O 1
ATOM 740 N N . GLU A 1 96 ? -15.549 0.252 35.852 1.00 92.81 96 GLU A N 1
ATOM 741 C CA . GLU A 1 96 ? -16.922 -0.050 36.273 1.00 92.81 96 GLU A CA 1
ATOM 742 C C . GLU A 1 96 ? -16.982 -1.310 37.149 1.00 92.81 96 GLU A C 1
ATOM 744 O O . GLU A 1 96 ? -17.619 -1.277 38.203 1.00 92.81 96 GLU A O 1
ATOM 749 N N . GLU A 1 97 ? -16.254 -2.371 36.789 1.00 93.50 97 GLU A N 1
ATOM 750 C CA . GLU A 1 97 ? -16.137 -3.590 37.605 1.00 93.50 97 GLU A CA 1
ATOM 751 C C . GLU A 1 97 ? -15.508 -3.302 38.975 1.00 93.50 97 GLU A C 1
ATOM 753 O O . GLU A 1 97 ? -16.018 -3.741 40.006 1.00 93.50 97 GLU A O 1
ATOM 758 N N . ARG A 1 98 ? -14.437 -2.497 39.014 1.00 90.38 98 ARG A N 1
ATOM 759 C CA . ARG A 1 98 ? -13.781 -2.084 40.268 1.00 90.38 98 ARG A CA 1
ATOM 760 C C . ARG A 1 98 ? -14.658 -1.223 41.170 1.00 90.38 98 ARG A C 1
ATOM 762 O O . ARG A 1 98 ? -14.410 -1.190 42.366 1.00 90.38 98 ARG A O 1
ATOM 769 N N . ARG A 1 99 ? -15.638 -0.507 40.617 1.00 88.19 99 ARG A N 1
ATOM 770 C CA . ARG A 1 99 ? -16.579 0.314 41.392 1.00 88.19 99 ARG A CA 1
ATOM 771 C C . ARG A 1 99 ? -17.690 -0.518 42.038 1.00 88.19 99 ARG A C 1
ATOM 773 O O . ARG A 1 99 ? -18.313 -0.048 42.985 1.00 88.19 99 ARG A O 1
ATOM 780 N N . GLN A 1 100 ? -17.981 -1.696 41.486 1.00 79.56 100 GLN A N 1
ATOM 781 C CA . GLN A 1 100 ? -19.024 -2.602 41.977 1.00 79.56 100 GLN A CA 1
ATOM 782 C C . GLN A 1 100 ? -18.503 -3.640 42.986 1.00 79.56 100 GLN A C 1
ATOM 784 O O . GLN A 1 100 ? -19.318 -4.293 43.635 1.00 79.56 100 GLN A O 1
ATOM 789 N N . ALA A 1 101 ? -17.179 -3.783 43.111 1.00 68.50 101 ALA A N 1
ATOM 790 C CA . ALA A 1 101 ? -16.493 -4.591 44.122 1.00 68.50 101 ALA A CA 1
ATOM 791 C C . ALA A 1 101 ? -16.153 -3.760 45.368 1.00 68.50 101 ALA A C 1
ATOM 793 O O . ALA A 1 101 ? -16.208 -4.338 46.476 1.00 68.50 101 ALA A O 1
#

Secondary structure (DSSP, 8-state):
--THHHHTT-S--HHHHHHHHHHHHHHHHHHHHHHHHHHHHHHHHHHT-HHHHHIIIIIHHHHHHHHHHHHHHHHHHHHHHHHHHHHHHHHHHHHHHHHH-

pLDDT: mean 87.41, std 12.43, range [45.12, 97.62]

Radius of gyration: 22.57 Å; chains: 1; bounding box: 41×27×74 Å